Protein AF-A0A7Y7TG49-F1 (afdb_monomer_lite)

Radius of gyration: 15.38 Å; chains: 1; bounding box: 38×26×46 Å

Sequence (87 aa):
MPWIQTYTPVGGSLGMSALVAAIPLIVIFVCLAVLKMKAHKAAPLAVASAFAVAVTVWGMPANLAGWAFVQGAGFGLFPVFYIVLTT

pLDDT: mean 90.26, std 5.29, range [61.34, 95.94]

Foldseek 3Di:
DDQDFDCQLDPNDNVVSVVLQCVLVVQLCCCCVPVVHDNVVSVVVSLVSNLCSCCPRRVDDSVVSVVVVVVVVCVVVVVVVVVVVVD

Secondary structure (DSSP, 8-state):
------S-TTTT-HHHHHHHHTHHHHHHHIIIIIS---HHHHHHHHHHHHHHHHHHTS---HHHHHHHHHHHHHHHHHHHHHHHHH-

Structure (mmCIF, N/CA/C/O backbone):
data_AF-A0A7Y7TG49-F1
#
_entry.id   AF-A0A7Y7TG49-F1
#
loop_
_atom_site.group_PDB
_atom_site.id
_atom_site.type_symbol
_atom_site.label_atom_id
_atom_site.label_alt_id
_atom_site.label_comp_id
_atom_site.label_asym_id
_atom_site.label_entity_id
_atom_site.label_seq_id
_atom_site.pdbx_PDB_ins_code
_atom_site.Cartn_x
_atom_site.Cartn_y
_atom_site.Cartn_z
_atom_site.occupancy
_atom_site.B_iso_or_equiv
_atom_site.auth_seq_id
_atom_site.auth_comp_id
_atom_site.auth_asym_id
_atom_site.auth_atom_id
_atom_site.pdbx_PDB_model_num
ATOM 1 N N . MET A 1 1 ? 20.215 -3.423 -14.227 1.00 61.34 1 MET A N 1
ATOM 2 C CA . MET A 1 1 ? 19.351 -2.479 -14.966 1.00 61.34 1 MET A CA 1
ATOM 3 C C . MET A 1 1 ? 18.267 -1.996 -14.014 1.00 61.34 1 MET A C 1
ATOM 5 O O . MET A 1 1 ? 17.669 -2.855 -13.372 1.00 61.34 1 MET A O 1
ATOM 9 N N . PRO A 1 2 ? 18.069 -0.679 -13.838 1.00 80.12 2 PRO A N 1
ATOM 10 C CA . PRO A 1 2 ? 16.990 -0.162 -13.001 1.00 80.12 2 PRO A CA 1
ATOM 11 C C . PRO A 1 2 ? 15.637 -0.531 -13.619 1.00 80.12 2 PRO A C 1
ATOM 13 O O . PRO A 1 2 ? 15.476 -0.487 -14.837 1.00 80.12 2 PRO A O 1
ATOM 16 N N . TRP A 1 3 ? 14.674 -0.925 -12.788 1.00 83.88 3 TRP A N 1
ATOM 17 C CA . TRP A 1 3 ? 13.294 -1.086 -13.240 1.00 83.88 3 TRP A CA 1
ATOM 18 C C . TRP A 1 3 ? 12.712 0.299 -13.537 1.00 83.88 3 TRP A C 1
ATOM 20 O O . TRP A 1 3 ? 12.832 1.207 -12.714 1.00 83.88 3 TRP A O 1
ATOM 30 N N . ILE A 1 4 ? 12.108 0.458 -14.714 1.00 87.31 4 ILE A N 1
ATOM 31 C CA . ILE A 1 4 ? 11.487 1.710 -15.151 1.00 87.31 4 ILE A CA 1
ATOM 32 C C . ILE A 1 4 ? 9.977 1.528 -15.080 1.00 87.31 4 ILE A C 1
ATOM 34 O O . ILE A 1 4 ? 9.420 0.608 -15.683 1.00 87.31 4 ILE A O 1
ATOM 38 N N . GLN A 1 5 ? 9.313 2.418 -14.348 1.00 85.38 5 GLN A N 1
ATOM 39 C CA . GLN A 1 5 ? 7.866 2.377 -14.216 1.00 85.38 5 GLN A CA 1
ATOM 40 C C . GLN A 1 5 ? 7.197 2.686 -15.556 1.00 85.38 5 GLN A C 1
ATOM 42 O O . GLN A 1 5 ? 7.368 3.764 -16.122 1.00 85.38 5 GLN A O 1
ATOM 47 N N . THR A 1 6 ? 6.389 1.745 -16.033 1.00 88.06 6 THR A N 1
ATOM 48 C CA . THR A 1 6 ? 5.529 1.952 -17.200 1.00 88.06 6 THR A CA 1
ATOM 49 C C . THR A 1 6 ? 4.167 2.459 -16.732 1.00 88.06 6 THR A C 1
ATOM 51 O O . THR A 1 6 ? 3.557 1.874 -15.838 1.00 88.06 6 THR A O 1
ATOM 54 N N . TYR A 1 7 ? 3.684 3.557 -17.318 1.00 86.38 7 TYR A N 1
ATOM 55 C CA . TYR A 1 7 ? 2.417 4.193 -16.923 1.00 86.38 7 TYR A CA 1
ATOM 56 C C . TYR A 1 7 ? 1.186 3.620 -17.639 1.00 86.38 7 TYR A C 1
ATOM 58 O O . TYR A 1 7 ? 0.065 3.796 -17.169 1.00 86.38 7 TYR A O 1
ATOM 66 N N . THR A 1 8 ? 1.385 2.915 -18.753 1.00 88.19 8 THR A N 1
ATOM 67 C CA . THR A 1 8 ? 0.315 2.332 -19.578 1.00 88.19 8 THR A CA 1
ATOM 68 C C . THR A 1 8 ? 0.440 0.807 -19.759 1.00 88.19 8 THR A C 1
ATOM 70 O O . THR A 1 8 ? 0.305 0.315 -20.882 1.00 88.19 8 THR A O 1
ATOM 73 N N . PRO A 1 9 ? 0.697 0.018 -18.694 1.00 82.38 9 PRO A N 1
ATOM 74 C CA . PRO A 1 9 ? 0.882 -1.431 -18.824 1.00 82.38 9 PRO A CA 1
ATOM 75 C C . PRO A 1 9 ? -0.390 -2.159 -19.277 1.00 82.38 9 PRO A C 1
ATOM 77 O O . PRO A 1 9 ? -0.305 -3.242 -19.851 1.00 82.38 9 PRO A O 1
ATOM 80 N N . VAL A 1 10 ? -1.572 -1.574 -19.055 1.00 84.19 10 VAL A N 1
ATOM 81 C CA . VAL A 1 10 ? -2.851 -2.174 -19.446 1.00 84.19 10 VAL A CA 1
ATOM 82 C C . VAL A 1 10 ? -3.299 -1.597 -20.786 1.00 84.19 10 VAL A C 1
ATOM 84 O O . VAL A 1 10 ? -3.816 -0.481 -20.864 1.00 84.19 10 VAL A O 1
ATOM 87 N N . GLY A 1 11 ? -3.080 -2.365 -21.857 1.00 78.94 11 GLY A N 1
ATOM 88 C CA . GLY A 1 11 ? -3.615 -2.081 -23.194 1.00 78.94 11 GLY A CA 1
ATOM 89 C C . GLY A 1 11 ? -3.163 -0.752 -23.815 1.00 78.94 11 GLY A C 1
ATOM 90 O O . GLY A 1 11 ? -3.857 -0.228 -24.679 1.00 78.94 11 GLY A O 1
ATOM 91 N N . GLY A 1 12 ? -2.056 -0.160 -23.348 1.00 81.75 12 GLY A N 1
ATOM 92 C CA . GLY A 1 12 ? -1.585 1.151 -23.807 1.00 81.75 12 GLY A CA 1
ATOM 93 C C . GLY A 1 12 ? -2.449 2.335 -23.347 1.00 81.75 12 GLY A C 1
ATOM 94 O O . GLY 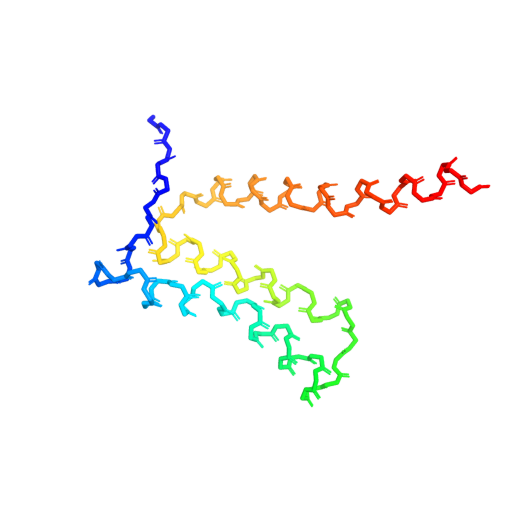A 1 12 ? -2.154 3.474 -23.702 1.00 81.75 12 GLY A O 1
ATOM 95 N N . SER A 1 13 ? -3.487 2.097 -22.535 1.00 85.12 13 SER A N 1
ATOM 96 C CA . SER A 1 13 ? -4.410 3.127 -22.055 1.00 85.12 13 SER A CA 1
ATOM 97 C C . SER A 1 13 ? -4.111 3.521 -20.613 1.00 85.12 13 SER A C 1
ATOM 99 O O . SER A 1 13 ? -4.073 2.684 -19.703 1.00 85.12 13 SER A O 1
ATOM 101 N N . LEU A 1 14 ? -3.964 4.829 -20.387 1.00 87.88 14 LEU A N 1
ATOM 102 C CA . LEU A 1 14 ? -3.786 5.394 -19.050 1.00 87.88 14 LEU A CA 1
ATOM 103 C C . LEU A 1 14 ? -5.020 5.144 -18.171 1.00 87.88 14 LEU A C 1
ATOM 105 O O . LEU A 1 14 ? -4.884 4.797 -17.002 1.00 87.88 14 LEU A O 1
ATOM 109 N N . GLY A 1 15 ? -6.223 5.258 -18.744 1.00 89.88 15 GLY A N 1
ATOM 110 C CA . GLY A 1 15 ? -7.477 5.072 -18.010 1.00 89.88 15 GLY A CA 1
ATOM 111 C C . GLY A 1 15 ? -7.658 3.639 -17.508 1.00 89.88 15 GLY A C 1
ATOM 112 O O . GLY A 1 15 ? -7.982 3.429 -16.343 1.00 89.88 15 GLY A O 1
ATOM 113 N N . MET A 1 16 ? -7.377 2.641 -18.352 1.00 87.00 16 MET A N 1
ATOM 114 C CA . MET A 1 16 ? -7.463 1.233 -17.939 1.00 87.00 16 MET A CA 1
ATOM 115 C C . MET A 1 16 ? -6.404 0.889 -16.892 1.00 87.00 16 MET A C 1
ATOM 117 O O . MET A 1 16 ? -6.695 0.199 -15.918 1.00 87.00 16 MET A O 1
ATOM 121 N N . SER A 1 17 ? -5.191 1.419 -17.055 1.00 89.75 17 SER A N 1
ATOM 122 C CA . SER A 1 17 ? -4.107 1.217 -16.091 1.00 89.75 17 SER A CA 1
ATOM 123 C C . SER A 1 17 ? -4.441 1.848 -14.734 1.00 89.75 17 SER A C 1
ATOM 125 O O . SER A 1 17 ? -4.194 1.233 -13.701 1.00 89.75 17 SER A O 1
ATOM 127 N N . ALA A 1 18 ? -5.083 3.022 -14.716 1.00 90.19 18 ALA A N 1
ATOM 128 C CA . ALA A 1 18 ? -5.549 3.667 -13.488 1.00 90.19 18 ALA A CA 1
ATOM 129 C C . ALA A 1 18 ? -6.644 2.858 -12.771 1.00 90.19 18 ALA A C 1
ATOM 131 O O . ALA A 1 18 ? -6.599 2.719 -11.549 1.00 90.19 18 ALA A O 1
ATOM 132 N N . LEU A 1 19 ? -7.593 2.276 -13.513 1.00 92.62 19 LEU A N 1
ATOM 133 C CA . LEU A 1 19 ? -8.629 1.413 -12.932 1.00 92.62 19 LEU A CA 1
ATOM 134 C C . LEU A 1 19 ? -8.029 0.169 -12.265 1.00 92.62 19 LEU A C 1
ATOM 136 O O . LEU A 1 19 ? -8.434 -0.197 -11.164 1.00 92.62 19 LEU A O 1
ATOM 140 N N . VAL A 1 20 ? -7.030 -0.451 -12.893 1.00 91.62 20 VAL A N 1
ATOM 141 C CA . VAL A 1 20 ? -6.332 -1.608 -12.312 1.00 91.62 20 VAL A CA 1
ATOM 142 C C . VAL A 1 20 ? -5.469 -1.193 -11.115 1.00 91.62 20 VAL A C 1
ATOM 144 O O . VAL A 1 20 ? -5.444 -1.891 -10.102 1.00 91.62 20 VAL A O 1
ATOM 147 N N . ALA A 1 21 ? -4.833 -0.021 -11.165 1.00 92.06 21 ALA A N 1
ATOM 148 C CA . ALA A 1 21 ? -4.103 0.534 -10.023 1.00 92.06 21 ALA A CA 1
ATOM 149 C C . ALA A 1 21 ? -5.017 0.850 -8.822 1.00 92.06 21 ALA A C 1
ATOM 151 O O . ALA A 1 21 ? -4.550 0.867 -7.685 1.00 92.06 21 ALA A O 1
ATOM 152 N N . ALA A 1 22 ? -6.319 1.063 -9.045 1.00 94.38 22 ALA A N 1
ATOM 153 C CA . ALA A 1 22 ? -7.297 1.315 -7.988 1.00 94.38 22 ALA A CA 1
ATOM 154 C C . ALA A 1 22 ? -7.764 0.044 -7.248 1.00 94.38 22 ALA A C 1
ATOM 156 O O . ALA A 1 22 ? -8.444 0.157 -6.227 1.00 94.38 22 ALA A O 1
ATOM 157 N N . ILE A 1 23 ? -7.394 -1.162 -7.703 1.00 95.31 23 ILE A N 1
ATOM 158 C CA . ILE A 1 23 ? -7.813 -2.432 -7.080 1.00 95.31 23 ILE A CA 1
ATOM 159 C C . ILE A 1 23 ? -7.554 -2.468 -5.562 1.00 95.31 23 ILE A C 1
ATOM 161 O O . ILE A 1 23 ? -8.487 -2.791 -4.825 1.00 95.31 23 ILE A O 1
ATOM 165 N N . PRO A 1 24 ? -6.370 -2.096 -5.038 1.00 93.81 24 PRO A N 1
ATOM 166 C CA . PRO A 1 24 ? -6.113 -2.164 -3.598 1.00 93.81 24 PRO A CA 1
ATOM 167 C C . PRO A 1 24 ? -6.988 -1.209 -2.777 1.00 93.81 24 PRO A C 1
ATOM 169 O O . PRO A 1 24 ? -7.373 -1.528 -1.650 1.00 93.81 24 PRO A O 1
ATOM 172 N N . LEU A 1 25 ? -7.349 -0.059 -3.358 1.00 95.38 25 LEU A N 1
ATOM 173 C CA . LEU A 1 25 ? -8.306 0.887 -2.778 1.00 95.38 25 LEU A CA 1
ATOM 174 C C . LEU A 1 25 ? -9.709 0.280 -2.716 1.00 95.38 25 LEU A C 1
ATOM 176 O O . LEU A 1 25 ? -10.386 0.372 -1.694 1.00 95.38 25 LEU A O 1
ATOM 180 N N . ILE A 1 26 ? -10.137 -0.391 -3.784 1.00 95.75 26 ILE A N 1
ATOM 181 C CA . ILE A 1 26 ? -11.430 -1.082 -3.803 1.00 95.75 26 ILE A CA 1
ATOM 182 C C . ILE A 1 26 ? -11.445 -2.188 -2.741 1.00 95.75 26 ILE A C 1
ATOM 184 O O . ILE A 1 26 ? -12.408 -2.285 -1.982 1.00 95.75 26 ILE A O 1
ATOM 188 N N . VAL A 1 27 ? -10.367 -2.970 -2.618 1.00 95.25 27 VAL A N 1
ATOM 189 C CA . VAL A 1 27 ? -10.246 -4.036 -1.609 1.00 95.25 27 VAL A CA 1
ATOM 190 C C . VAL A 1 27 ? -10.404 -3.477 -0.197 1.00 95.25 27 VAL A C 1
ATOM 192 O O . VAL A 1 27 ? -11.226 -3.985 0.568 1.00 95.25 27 VAL A O 1
ATOM 195 N N . ILE A 1 28 ? -9.676 -2.412 0.157 1.00 95.12 28 ILE A N 1
ATOM 196 C CA . ILE A 1 28 ? -9.765 -1.863 1.515 1.00 95.12 28 ILE A CA 1
ATOM 197 C C . ILE A 1 28 ? -11.142 -1.245 1.792 1.00 95.12 28 ILE A C 1
ATOM 199 O O . ILE A 1 28 ? -11.693 -1.461 2.873 1.00 95.12 28 ILE A O 1
ATOM 203 N N . PHE A 1 29 ? -11.746 -0.554 0.819 1.00 95.94 29 PHE A N 1
ATOM 204 C CA . PHE A 1 29 ? -13.090 0.000 0.976 1.00 95.94 29 PHE A CA 1
ATOM 205 C C . PHE A 1 29 ? -14.150 -1.084 1.121 1.00 95.94 29 PHE A C 1
ATOM 207 O O . PHE A 1 29 ? -15.001 -0.972 1.998 1.00 95.94 29 PHE A O 1
ATOM 214 N N . VAL A 1 30 ? -14.086 -2.162 0.343 1.00 95.69 30 VAL A N 1
ATOM 215 C CA . VAL A 1 30 ? -15.019 -3.286 0.487 1.00 95.69 30 VAL A CA 1
ATOM 216 C C . VAL A 1 30 ? -14.837 -3.962 1.849 1.00 95.69 30 VAL A C 1
ATOM 218 O O . VAL A 1 30 ? -15.823 -4.205 2.549 1.00 95.69 30 VAL A O 1
ATOM 221 N N . CYS A 1 31 ? -13.598 -4.200 2.285 1.00 94.94 31 CYS A N 1
ATOM 222 C CA . CYS A 1 31 ? -13.330 -4.796 3.595 1.00 94.94 31 CYS A CA 1
ATOM 223 C C . CYS A 1 31 ? -13.868 -3.950 4.761 1.00 94.94 31 CYS A C 1
ATOM 225 O O . CYS A 1 31 ? -14.386 -4.506 5.731 1.00 94.94 31 CYS A O 1
ATOM 227 N N . LEU A 1 32 ? -13.759 -2.623 4.684 1.00 94.56 32 LEU A N 1
ATOM 228 C CA . LEU A 1 32 ? -14.179 -1.727 5.764 1.00 94.56 32 LEU A CA 1
ATOM 229 C C . LEU A 1 32 ? -15.665 -1.353 5.688 1.00 94.56 32 LEU A C 1
ATOM 231 O O . LEU A 1 32 ? -16.368 -1.453 6.691 1.00 94.56 32 LEU A O 1
ATOM 235 N N . ALA A 1 33 ? -16.153 -0.934 4.521 1.00 93.81 33 ALA A N 1
ATOM 236 C CA . ALA A 1 33 ? -17.513 -0.423 4.353 1.00 93.81 33 ALA A CA 1
ATOM 237 C C . ALA A 1 33 ? -18.554 -1.545 4.240 1.00 93.81 33 ALA A C 1
ATOM 239 O O . ALA A 1 33 ? -19.638 -1.434 4.812 1.00 93.81 33 ALA A O 1
ATOM 240 N N . VAL A 1 34 ? -18.225 -2.632 3.531 1.00 94.88 34 VAL A N 1
ATOM 241 C CA . VAL A 1 34 ? -19.171 -3.727 3.260 1.00 94.88 34 VAL A CA 1
ATOM 242 C C . VAL A 1 34 ? -19.002 -4.851 4.275 1.00 94.88 34 VAL A C 1
ATOM 244 O O . VAL A 1 34 ? -19.954 -5.210 4.965 1.00 94.88 34 VAL A O 1
ATOM 247 N N . LEU A 1 35 ? -17.784 -5.381 4.416 1.00 92.88 35 LEU A N 1
ATOM 248 C CA . LEU A 1 35 ? -17.508 -6.513 5.309 1.00 92.88 35 LEU A CA 1
ATOM 249 C C . LEU A 1 35 ? -17.350 -6.101 6.781 1.00 92.88 35 LEU A C 1
ATOM 251 O O . LEU A 1 35 ? -17.258 -6.972 7.647 1.00 92.88 35 LEU A O 1
ATOM 255 N N . LYS A 1 36 ? -17.306 -4.791 7.074 1.00 93.00 36 LYS A N 1
ATOM 256 C CA . LYS A 1 36 ? -17.146 -4.220 8.426 1.00 93.00 36 LYS A CA 1
ATOM 257 C C . LYS A 1 36 ? -15.999 -4.864 9.214 1.00 93.00 36 LYS A C 1
ATOM 259 O O . LYS A 1 36 ? -16.082 -5.080 10.425 1.00 93.00 36 LYS A O 1
ATOM 264 N N . MET A 1 37 ? -14.917 -5.201 8.518 1.00 93.75 37 MET A N 1
ATOM 265 C CA . MET A 1 37 ? -13.747 -5.820 9.125 1.00 93.75 37 MET A CA 1
ATOM 266 C C . MET A 1 37 ? -12.986 -4.798 9.964 1.00 93.75 37 MET A C 1
ATOM 268 O O 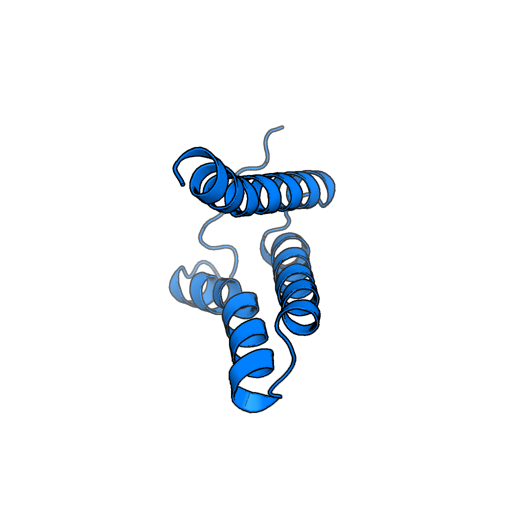. MET A 1 37 ? -12.923 -3.611 9.649 1.00 93.75 37 MET A O 1
ATOM 272 N N . LYS A 1 38 ? -12.330 -5.272 11.024 1.00 93.94 38 LYS A N 1
ATOM 273 C CA . LYS A 1 38 ? -11.398 -4.431 11.780 1.00 93.94 38 LYS A CA 1
ATOM 274 C C . LYS A 1 38 ? -10.208 -4.056 10.888 1.00 93.94 38 LYS A C 1
ATOM 276 O O . LYS A 1 38 ? -9.690 -4.908 10.164 1.00 93.94 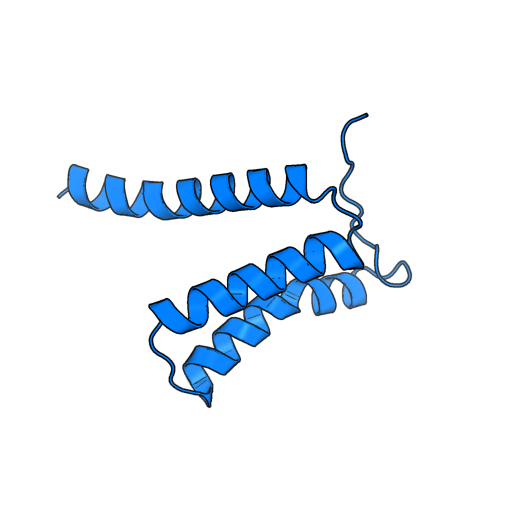38 LYS A O 1
ATOM 281 N N . ALA A 1 39 ? -9.734 -2.814 10.999 1.00 89.62 39 ALA A N 1
ATOM 282 C CA . ALA A 1 39 ? -8.685 -2.264 10.135 1.00 89.62 39 ALA A CA 1
ATOM 283 C C . ALA A 1 39 ? -7.407 -3.121 10.082 1.00 89.62 39 ALA A C 1
ATOM 285 O O . ALA A 1 39 ? -6.865 -3.342 9.006 1.00 89.62 39 ALA A O 1
ATOM 286 N N . HIS A 1 40 ? -6.984 -3.705 11.207 1.00 90.62 40 HIS A N 1
ATOM 287 C CA . HIS A 1 40 ? -5.811 -4.590 11.256 1.00 90.62 40 HIS A CA 1
ATOM 288 C C . HIS A 1 40 ? -5.967 -5.887 10.443 1.00 90.62 40 HIS A C 1
ATOM 290 O O . HIS A 1 40 ? -4.964 -6.486 10.074 1.00 90.62 40 HIS A O 1
ATOM 296 N N . LYS A 1 41 ? -7.199 -6.334 10.156 1.00 92.88 41 LYS A N 1
ATOM 297 C CA . LYS A 1 41 ? -7.462 -7.477 9.264 1.00 92.88 41 LYS A CA 1
ATOM 298 C C . LYS A 1 41 ? -7.612 -7.051 7.804 1.00 92.88 41 LYS A C 1
ATOM 300 O O . LYS A 1 41 ? -7.237 -7.804 6.915 1.00 92.88 41 LYS A O 1
ATOM 305 N N . ALA A 1 42 ? -8.150 -5.857 7.557 1.00 93.38 42 ALA A N 1
ATOM 306 C CA . ALA A 1 42 ? -8.334 -5.319 6.209 1.00 93.38 42 ALA A CA 1
ATOM 307 C C . ALA A 1 42 ? -7.011 -4.845 5.576 1.00 93.38 42 ALA A C 1
ATOM 309 O O . ALA A 1 42 ? -6.773 -5.074 4.393 1.00 93.38 42 ALA A O 1
ATOM 310 N N . ALA A 1 43 ? -6.128 -4.230 6.368 1.00 92.12 43 ALA A N 1
ATOM 311 C CA . ALA A 1 43 ? -4.839 -3.713 5.912 1.00 92.12 43 ALA A CA 1
ATOM 312 C C . ALA A 1 43 ? -3.949 -4.765 5.214 1.00 92.12 43 ALA A C 1
ATOM 314 O O . ALA A 1 43 ? -3.524 -4.500 4.089 1.00 92.12 43 ALA A O 1
ATOM 315 N N . PRO A 1 44 ? -3.691 -5.964 5.782 1.00 94.88 44 PRO A N 1
ATOM 316 C CA . PRO A 1 44 ? -2.869 -6.966 5.104 1.00 94.88 44 PRO A CA 1
ATOM 317 C C . PRO A 1 44 ? -3.497 -7.475 3.799 1.00 94.88 44 PRO A C 1
ATOM 319 O O . PRO A 1 44 ? -2.762 -7.766 2.862 1.00 94.88 44 PRO A O 1
ATOM 322 N N . LEU A 1 45 ? -4.832 -7.529 3.691 1.00 94.69 45 LEU A N 1
ATOM 323 C CA . LEU A 1 45 ? -5.512 -7.898 2.442 1.00 94.69 45 LEU A CA 1
ATOM 324 C C . LEU A 1 45 ? -5.303 -6.841 1.352 1.00 94.69 45 LEU A C 1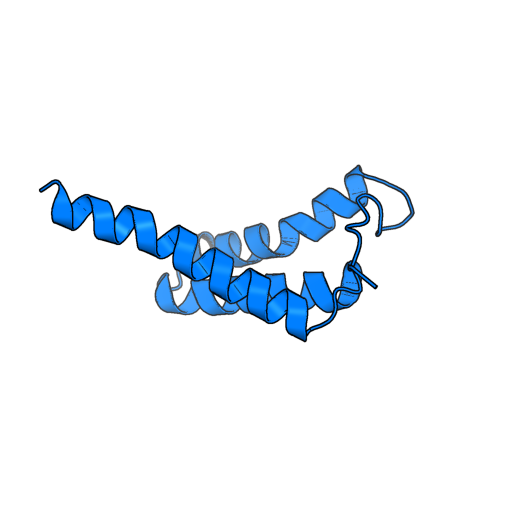
ATOM 326 O O . LEU A 1 45 ? -4.989 -7.178 0.210 1.00 94.69 45 LEU A O 1
ATOM 330 N N . ALA A 1 46 ? -5.415 -5.562 1.712 1.00 94.06 46 ALA A N 1
ATOM 331 C CA . ALA A 1 46 ? -5.153 -4.459 0.795 1.00 94.06 46 ALA A CA 1
ATOM 332 C C . ALA A 1 46 ? -3.688 -4.457 0.328 1.00 94.06 46 ALA A C 1
ATOM 334 O O . ALA A 1 46 ? -3.423 -4.382 -0.872 1.00 94.06 46 ALA A O 1
ATOM 335 N N . VAL A 1 47 ? -2.735 -4.640 1.247 1.00 94.56 47 VAL A N 1
ATOM 336 C CA . VAL A 1 47 ? -1.305 -4.749 0.913 1.00 94.56 47 VAL A CA 1
ATOM 337 C C . VAL A 1 47 ? -1.033 -5.944 0.001 1.00 94.56 47 VAL A C 1
ATOM 339 O O . VAL A 1 47 ? -0.348 -5.789 -1.008 1.00 94.56 47 VAL A O 1
ATOM 342 N N . ALA A 1 48 ? -1.587 -7.118 0.312 1.00 95.62 48 ALA A N 1
ATOM 343 C CA . ALA A 1 48 ? -1.418 -8.311 -0.514 1.00 95.62 48 ALA A CA 1
ATOM 344 C C . ALA A 1 48 ? -1.947 -8.085 -1.938 1.00 95.62 48 ALA A C 1
ATOM 346 O O . ALA A 1 48 ? -1.282 -8.448 -2.908 1.00 95.62 48 ALA A O 1
ATOM 347 N N . SER A 1 49 ? -3.101 -7.423 -2.074 1.00 95.69 49 SER A N 1
ATOM 348 C CA . SER A 1 49 ? -3.652 -7.072 -3.385 1.00 95.69 49 SER A CA 1
ATOM 349 C C . SER A 1 49 ? -2.774 -6.071 -4.150 1.00 95.69 49 SER A C 1
ATOM 351 O O . SER A 1 49 ? -2.546 -6.259 -5.343 1.00 95.69 49 SER A O 1
ATOM 353 N N . ALA A 1 50 ? -2.203 -5.066 -3.475 1.00 9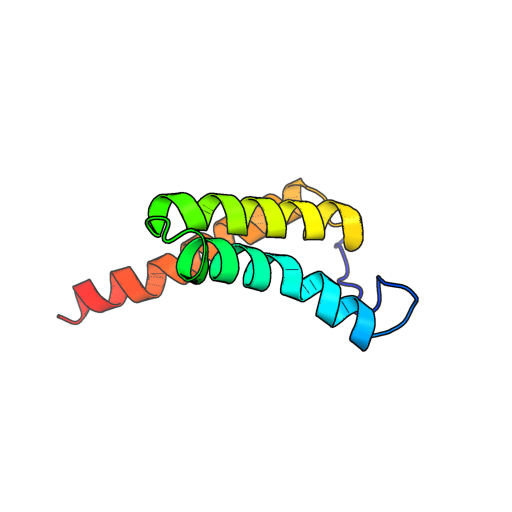4.50 50 ALA A N 1
ATOM 354 C CA . ALA A 1 50 ? -1.275 -4.114 -4.088 1.00 94.50 50 ALA A CA 1
ATOM 355 C C . ALA A 1 50 ? 0.004 -4.798 -4.580 1.00 94.50 50 ALA A C 1
ATOM 357 O O . ALA A 1 50 ? 0.443 -4.559 -5.704 1.00 94.50 50 ALA A O 1
ATOM 358 N N . PHE A 1 51 ? 0.567 -5.691 -3.765 1.00 94.25 51 PHE A N 1
ATOM 359 C CA . PHE A 1 51 ? 1.755 -6.455 -4.127 1.00 94.25 51 PHE A CA 1
ATOM 360 C C . PHE A 1 51 ? 1.490 -7.370 -5.329 1.00 94.25 51 PHE A C 1
ATOM 362 O O . PHE A 1 51 ? 2.274 -7.394 -6.278 1.00 94.25 51 PHE A O 1
ATOM 369 N N . ALA A 1 52 ? 0.354 -8.075 -5.329 1.00 94.69 52 ALA A N 1
ATOM 370 C CA . ALA A 1 52 ? -0.043 -8.938 -6.436 1.00 94.69 52 ALA A CA 1
ATOM 371 C C . ALA A 1 52 ? -0.183 -8.150 -7.747 1.00 94.69 52 ALA A C 1
ATOM 373 O O . ALA A 1 52 ? 0.355 -8.569 -8.772 1.00 94.69 52 ALA A O 1
ATOM 374 N N . VAL A 1 53 ? -0.844 -6.989 -7.719 1.00 93.62 53 VAL A N 1
ATOM 375 C CA . VAL A 1 53 ? -1.006 -6.123 -8.898 1.00 93.62 53 VAL A CA 1
ATOM 376 C C . VAL A 1 53 ? 0.344 -5.586 -9.391 1.00 93.62 53 VAL A C 1
ATOM 378 O O . VAL A 1 53 ? 0.611 -5.627 -10.592 1.00 93.62 53 VAL A O 1
ATOM 381 N N . ALA A 1 54 ? 1.229 -5.150 -8.491 1.00 91.75 54 ALA A N 1
ATOM 382 C CA . ALA A 1 54 ? 2.551 -4.637 -8.859 1.00 91.75 54 ALA A CA 1
ATOM 383 C C . ALA A 1 54 ? 3.414 -5.689 -9.581 1.00 91.75 54 ALA A C 1
ATOM 385 O O . ALA A 1 54 ? 4.063 -5.387 -10.585 1.00 91.75 54 ALA A O 1
ATOM 386 N N . VAL A 1 55 ? 3.399 -6.937 -9.104 1.00 92.44 55 VAL A N 1
ATOM 387 C CA . VAL A 1 55 ? 4.189 -8.020 -9.709 1.00 92.44 55 VAL A CA 1
ATOM 388 C C . VAL A 1 55 ? 3.554 -8.521 -11.007 1.00 92.44 55 VAL A C 1
ATOM 390 O O . VAL A 1 55 ? 4.258 -8.710 -11.995 1.00 92.44 55 VAL A O 1
ATOM 393 N N . THR A 1 56 ? 2.234 -8.724 -11.031 1.00 90.44 56 THR A N 1
ATOM 394 C CA . THR A 1 56 ? 1.555 -9.365 -12.173 1.00 90.44 56 THR A CA 1
ATOM 395 C C . THR A 1 56 ? 1.260 -8.411 -13.327 1.00 90.44 56 THR A C 1
ATOM 397 O O . THR A 1 56 ? 1.442 -8.792 -14.479 1.00 90.44 56 THR A O 1
ATOM 400 N N . VAL A 1 57 ? 0.829 -7.177 -13.046 1.00 89.19 57 VAL A N 1
ATOM 401 C CA . VAL A 1 57 ? 0.400 -6.217 -14.079 1.00 89.19 57 VAL A CA 1
ATOM 402 C C . VAL A 1 57 ? 1.547 -5.303 -14.502 1.00 89.19 57 VAL A C 1
ATOM 404 O O . VAL A 1 57 ? 1.734 -5.056 -15.689 1.00 89.19 57 VAL A O 1
ATOM 407 N N . TRP A 1 58 ? 2.340 -4.816 -13.545 1.00 90.06 58 TRP A N 1
ATOM 408 C CA . TRP A 1 58 ? 3.470 -3.916 -13.822 1.00 90.06 58 TRP A CA 1
ATOM 409 C C . TRP A 1 58 ? 4.791 -4.651 -14.081 1.00 90.06 58 TRP A C 1
ATOM 411 O O . TRP A 1 58 ? 5.795 -4.007 -14.395 1.00 90.06 58 TRP A O 1
ATOM 421 N N . GLY A 1 59 ? 4.817 -5.982 -13.943 1.00 87.50 59 GLY A N 1
ATOM 422 C CA . GLY A 1 59 ? 6.030 -6.783 -14.125 1.00 87.50 59 GLY A CA 1
ATOM 423 C C . GLY A 1 59 ? 7.160 -6.363 -13.182 1.00 87.50 59 GLY A C 1
ATOM 424 O O . GLY A 1 59 ? 8.339 -6.493 -13.517 1.00 87.50 59 GLY A O 1
ATOM 425 N N . MET A 1 60 ? 6.817 -5.784 -12.029 1.00 90.94 60 MET A N 1
ATOM 426 C CA . MET A 1 60 ? 7.802 -5.292 -11.079 1.00 90.94 60 MET A CA 1
ATOM 427 C C . MET A 1 60 ? 8.543 -6.482 -10.449 1.00 90.94 60 MET A C 1
ATOM 429 O O . MET A 1 60 ? 7.893 -7.424 -9.985 1.00 90.94 60 MET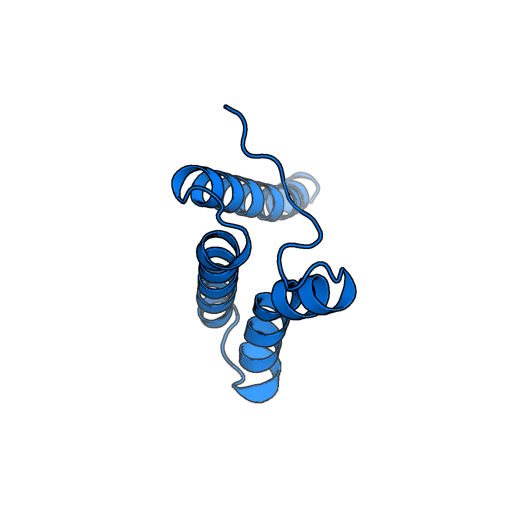 A O 1
ATOM 433 N N . PRO A 1 61 ? 9.889 -6.467 -10.380 1.00 91.44 61 PRO A N 1
ATOM 434 C CA . PRO A 1 61 ? 10.637 -7.515 -9.697 1.00 91.44 61 PRO A CA 1
ATOM 435 C C . PRO A 1 61 ? 10.177 -7.634 -8.241 1.00 91.44 61 PRO A C 1
ATOM 437 O O . PRO A 1 61 ? 10.168 -6.637 -7.519 1.00 91.44 61 PRO A O 1
ATOM 440 N N . ALA A 1 62 ? 9.847 -8.846 -7.785 1.00 90.56 62 ALA A N 1
ATOM 441 C CA . ALA A 1 62 ? 9.292 -9.072 -6.444 1.00 90.56 62 ALA A CA 1
ATOM 442 C C . ALA A 1 62 ? 10.184 -8.523 -5.313 1.00 90.56 62 ALA A C 1
ATOM 444 O O . ALA A 1 62 ? 9.681 -8.021 -4.312 1.00 90.56 62 ALA A O 1
ATOM 445 N N . ASN A 1 63 ? 11.508 -8.550 -5.503 1.00 91.19 63 ASN A N 1
ATOM 446 C CA . ASN A 1 63 ? 12.469 -7.931 -4.588 1.00 91.19 63 ASN A CA 1
ATOM 447 C C . ASN A 1 63 ? 12.227 -6.415 -4.459 1.00 91.19 63 ASN A C 1
ATOM 449 O O . ASN A 1 63 ? 12.082 -5.890 -3.359 1.00 91.19 63 ASN A O 1
ATOM 453 N N . LEU A 1 64 ? 12.098 -5.712 -5.589 1.00 92.12 64 LEU A N 1
ATOM 454 C CA . LEU A 1 64 ? 11.835 -4.273 -5.603 1.00 92.12 64 LEU A CA 1
ATOM 455 C C . LEU A 1 64 ? 10.448 -3.949 -5.033 1.00 92.12 64 LEU A C 1
ATOM 457 O O . LEU A 1 64 ? 10.304 -2.967 -4.311 1.00 92.12 64 LEU A O 1
ATOM 461 N N . ALA A 1 65 ? 9.441 -4.781 -5.317 1.00 91.81 65 ALA A N 1
ATOM 462 C CA . ALA A 1 65 ? 8.106 -4.633 -4.737 1.00 91.81 65 ALA A CA 1
ATOM 463 C C . ALA A 1 65 ? 8.140 -4.775 -3.203 1.00 91.81 65 ALA A C 1
ATOM 465 O O . ALA A 1 65 ? 7.461 -4.031 -2.495 1.00 91.81 65 ALA A O 1
ATOM 466 N N . GLY A 1 66 ? 8.979 -5.676 -2.678 1.00 93.19 66 GLY A N 1
ATOM 467 C CA . GLY A 1 66 ? 9.217 -5.826 -1.241 1.00 93.19 66 GLY A CA 1
ATOM 468 C C . GLY A 1 66 ? 9.865 -4.585 -0.624 1.00 93.19 66 GLY A C 1
ATOM 469 O O . GLY A 1 66 ? 9.391 -4.086 0.396 1.00 93.19 66 GLY A O 1
ATOM 470 N N . TRP A 1 67 ? 10.892 -4.028 -1.273 1.00 94.06 67 TRP A N 1
ATOM 471 C CA . TRP A 1 67 ? 11.506 -2.769 -0.834 1.00 94.06 67 TRP A CA 1
ATOM 472 C C . TRP A 1 67 ? 10.525 -1.597 -0.864 1.00 94.06 67 TRP A C 1
ATOM 474 O O . TRP A 1 67 ? 10.479 -0.818 0.087 1.00 94.06 67 TRP A O 1
ATOM 484 N N . ALA A 1 68 ? 9.694 -1.499 -1.904 1.00 92.56 68 ALA A N 1
ATOM 485 C CA . ALA A 1 68 ? 8.647 -0.486 -1.993 1.00 92.56 68 ALA A CA 1
ATOM 486 C C . ALA A 1 68 ? 7.607 -0.631 -0.868 1.00 92.56 68 ALA A C 1
ATOM 488 O O . ALA A 1 68 ? 7.183 0.373 -0.296 1.00 92.56 68 ALA A O 1
ATOM 489 N N . PHE A 1 69 ? 7.241 -1.863 -0.503 1.00 93.25 69 PHE A N 1
ATOM 490 C CA . PHE A 1 69 ? 6.368 -2.129 0.641 1.00 93.25 69 PHE A CA 1
ATOM 491 C C . PHE A 1 69 ? 6.986 -1.646 1.961 1.00 93.25 69 PHE A C 1
ATOM 493 O O . PHE A 1 69 ? 6.334 -0.905 2.698 1.00 93.25 69 PHE A O 1
ATOM 500 N N . VAL A 1 70 ? 8.239 -2.014 2.250 1.00 93.94 70 VAL A N 1
ATOM 501 C CA . VAL A 1 70 ? 8.937 -1.589 3.479 1.00 93.94 70 VAL A CA 1
ATOM 502 C C . VAL A 1 70 ? 9.072 -0.069 3.528 1.00 93.94 70 VAL A C 1
ATOM 504 O O . VAL A 1 70 ? 8.809 0.541 4.565 1.00 93.94 70 VAL A O 1
ATOM 507 N N . GLN A 1 71 ? 9.417 0.551 2.397 1.00 93.19 71 GLN A N 1
ATOM 508 C CA . GLN A 1 71 ? 9.465 2.002 2.271 1.00 93.19 71 GLN A CA 1
ATOM 509 C C . GLN A 1 71 ? 8.100 2.620 2.596 1.00 93.19 71 GLN A C 1
ATOM 511 O O . GLN A 1 71 ? 8.022 3.507 3.441 1.00 93.19 71 GLN A O 1
ATOM 516 N N . GLY A 1 72 ? 7.015 2.131 1.989 1.00 91.12 72 GLY A N 1
ATOM 517 C CA . GLY A 1 72 ? 5.659 2.611 2.265 1.00 91.12 72 GLY A CA 1
ATOM 518 C C . GLY A 1 72 ? 5.253 2.456 3.735 1.00 91.12 72 GLY A C 1
ATOM 519 O O . GLY A 1 72 ? 4.693 3.384 4.318 1.00 91.12 72 GLY A O 1
ATOM 520 N N . ALA A 1 73 ? 5.591 1.326 4.362 1.00 91.31 73 ALA A N 1
ATOM 521 C CA . ALA A 1 73 ? 5.344 1.096 5.784 1.00 91.31 73 ALA A CA 1
ATOM 522 C C . ALA A 1 73 ? 6.104 2.100 6.669 1.00 91.31 73 ALA A C 1
ATOM 524 O O . ALA A 1 73 ? 5.513 2.684 7.578 1.00 91.31 73 ALA A O 1
ATOM 525 N N . GLY A 1 74 ? 7.381 2.359 6.371 1.00 91.75 74 GLY A N 1
ATOM 526 C CA . GLY A 1 74 ? 8.181 3.371 7.066 1.00 91.75 74 GLY A CA 1
ATOM 527 C C . GLY A 1 74 ? 7.617 4.785 6.901 1.00 91.75 74 GLY A C 1
ATOM 528 O O . GLY A 1 74 ? 7.475 5.508 7.886 1.00 91.75 74 GLY A O 1
ATOM 529 N N . PHE A 1 75 ? 7.206 5.152 5.683 1.00 89.31 75 PHE A N 1
ATOM 530 C CA . PHE A 1 75 ? 6.555 6.437 5.407 1.00 89.31 75 PHE A CA 1
ATOM 531 C C . PHE A 1 75 ? 5.228 6.605 6.154 1.00 89.31 75 PHE A C 1
ATOM 533 O O . PHE A 1 75 ? 4.906 7.717 6.557 1.00 89.31 75 PHE A O 1
ATOM 540 N N . GLY A 1 76 ? 4.468 5.529 6.364 1.00 85.56 76 GLY A N 1
ATOM 541 C CA . GLY A 1 76 ? 3.241 5.569 7.163 1.00 85.56 76 GLY A CA 1
ATOM 542 C C . GLY A 1 76 ? 3.499 5.669 8.670 1.00 85.56 76 GLY A C 1
ATOM 543 O O . GLY A 1 76 ? 2.761 6.350 9.378 1.00 85.56 76 GLY A O 1
ATOM 544 N N . LEU A 1 77 ? 4.556 5.021 9.167 1.00 87.50 77 LEU A N 1
ATOM 545 C CA . LEU A 1 77 ? 4.931 5.043 10.585 1.00 87.50 77 LEU A CA 1
ATOM 546 C C . LEU A 1 77 ? 5.577 6.367 11.009 1.00 87.50 77 LEU A C 1
ATOM 548 O O . LEU A 1 77 ? 5.415 6.783 12.155 1.00 87.50 77 LEU A O 1
ATOM 552 N N . PHE A 1 78 ? 6.283 7.044 10.102 1.00 86.25 78 PHE A N 1
ATOM 553 C CA . PHE A 1 78 ? 7.006 8.276 10.415 1.00 86.25 78 PHE A CA 1
ATOM 554 C C . PHE A 1 78 ? 6.100 9.409 10.954 1.00 86.25 78 PHE A C 1
ATOM 556 O O . PHE A 1 78 ? 6.410 9.937 12.024 1.00 86.25 78 PHE A O 1
ATOM 563 N N . PRO A 1 79 ? 4.949 9.747 10.333 1.00 85.19 79 PRO A N 1
ATOM 564 C CA . PRO A 1 79 ? 4.002 10.708 10.898 1.00 85.19 79 PRO A CA 1
ATOM 565 C C . PRO A 1 79 ? 3.451 10.285 12.263 1.00 85.19 79 PRO A C 1
ATOM 567 O O . PRO A 1 79 ? 3.329 11.120 13.153 1.00 85.19 79 PRO A O 1
ATOM 570 N N . VAL A 1 80 ? 3.150 8.993 12.453 1.00 86.56 80 VAL A N 1
ATOM 571 C CA . VAL A 1 80 ? 2.631 8.465 13.730 1.00 86.56 80 VAL A CA 1
ATOM 572 C C . VAL A 1 80 ? 3.647 8.676 14.850 1.00 86.56 80 VAL A C 1
ATOM 574 O O . VAL A 1 80 ? 3.284 9.100 15.944 1.00 86.56 80 VAL A O 1
ATOM 577 N N . PHE A 1 81 ? 4.926 8.438 14.563 1.00 86.00 81 PHE A N 1
ATOM 578 C CA . PHE A 1 81 ? 6.012 8.698 15.499 1.00 86.00 81 PHE A CA 1
ATOM 579 C C . PHE A 1 81 ? 6.178 10.196 15.795 1.00 86.00 81 PHE A C 1
ATOM 581 O O . PHE A 1 81 ? 6.327 10.582 16.953 1.00 86.00 81 PHE A O 1
ATOM 588 N N . TYR A 1 82 ? 6.096 11.053 14.774 1.00 86.25 82 TYR A N 1
ATOM 589 C CA . TYR A 1 82 ? 6.239 12.500 14.949 1.00 86.25 82 TYR A CA 1
ATOM 590 C C . TYR A 1 82 ? 5.123 13.117 15.810 1.00 86.25 82 TYR A C 1
ATOM 592 O O . TYR A 1 82 ? 5.396 14.012 16.607 1.00 86.25 82 TYR A O 1
ATOM 600 N N . ILE A 1 83 ? 3.887 12.602 15.719 1.00 90.62 83 ILE A N 1
ATOM 601 C CA . ILE A 1 83 ? 2.769 13.025 16.585 1.00 90.62 83 ILE A CA 1
ATOM 602 C C . ILE A 1 83 ? 3.110 12.815 18.068 1.00 90.62 83 ILE A C 1
ATOM 604 O O . ILE A 1 83 ? 2.810 13.678 18.887 1.00 90.62 83 ILE A O 1
ATOM 608 N N . VAL A 1 84 ? 3.764 11.701 18.411 1.00 88.44 84 VAL A N 1
ATOM 609 C CA . VAL A 1 84 ? 4.170 11.399 19.795 1.00 88.44 84 VAL A CA 1
ATOM 610 C C . VAL A 1 84 ? 5.297 12.314 20.269 1.00 88.44 84 VAL A C 1
ATOM 612 O O . VAL A 1 84 ? 5.320 12.676 21.433 1.00 88.44 84 VAL A O 1
ATOM 615 N N . LEU A 1 85 ? 6.230 12.695 19.393 1.00 87.06 85 LEU A N 1
ATOM 616 C CA . LEU A 1 85 ? 7.335 13.586 19.767 1.00 87.06 85 LEU A CA 1
ATOM 617 C C . LEU A 1 85 ? 6.904 15.039 19.972 1.00 87.06 85 LEU A C 1
ATOM 619 O O . LEU A 1 85 ? 7.529 15.753 20.751 1.00 87.06 85 LEU A O 1
ATOM 623 N N . THR A 1 86 ? 5.908 15.496 19.213 1.00 88.62 86 THR A N 1
ATOM 624 C CA . THR A 1 86 ? 5.454 16.888 19.279 1.00 88.62 86 THR A CA 1
ATOM 625 C C . THR A 1 86 ? 4.385 17.131 20.347 1.00 88.62 86 THR A C 1
ATOM 627 O O . THR A 1 86 ? 4.075 18.296 20.597 1.00 88.62 86 THR A O 1
ATOM 630 N N . THR A 1 87 ? 3.806 16.062 20.910 1.00 73.94 87 THR A N 1
ATOM 631 C CA . THR A 1 87 ? 2.840 16.102 22.022 1.00 73.94 87 THR A CA 1
ATOM 632 C C . THR A 1 87 ? 3.582 15.980 23.342 1.00 73.94 87 THR A C 1
ATOM 634 O O . THR A 1 87 ? 3.344 16.834 24.222 1.00 73.94 87 THR A O 1
#